Protein AF-A0A2N2ZVB9-F1 (afdb_monomer)

Secondary structure (DSSP, 8-state):
---HHHHHHHTTS--TTSEEEEEEE--SS--HHHHHHHHHHHHHTTEEEEEEEPPTT-HHHHHH-TTSGGG-

Foldseek 3Di:
DDDLVQLLVQVPDDLPQAAEDEDEAEELDDCPSVVSNVCSVLVVVRYRYPYDYDPHRCPCVQVVDCPHPVND

Sequence (72 aa):
MKTFTQLVKNLKNDFSKLKSIKVAVLGDSATQFLSQALKGTGYDYGLDLNIWEADFNQIERQVFDPTSELYE

Structure (mmCIF, N/CA/C/O backbone):
data_AF-A0A2N2ZVB9-F1
#
_entry.id   AF-A0A2N2ZVB9-F1
#
loop_
_atom_site.group_PDB
_atom_site.id
_atom_site.type_symbol
_atom_site.label_atom_id
_atom_site.label_alt_id
_atom_site.label_comp_id
_atom_site.label_asym_id
_atom_site.label_entity_id
_atom_site.label_seq_id
_atom_site.pdbx_PDB_ins_code
_atom_site.Cartn_x
_atom_site.Cartn_y
_atom_site.Cartn_z
_atom_site.occupancy
_atom_site.B_iso_or_equiv
_atom_site.auth_seq_id
_atom_site.auth_comp_id
_atom_site.auth_asym_id
_atom_site.auth_atom_id
_atom_site.pdbx_PDB_model_num
ATOM 1 N N . MET A 1 1 ? -16.749 12.634 1.833 1.00 78.69 1 MET A N 1
ATOM 2 C CA . MET A 1 1 ? -15.328 12.302 1.591 1.00 78.69 1 MET A CA 1
ATOM 3 C C . MET A 1 1 ? -14.534 12.770 2.806 1.00 78.69 1 MET A C 1
ATOM 5 O O . MET A 1 1 ? -14.753 13.902 3.223 1.00 78.69 1 MET A O 1
ATOM 9 N N . LYS A 1 2 ? -13.723 11.906 3.434 1.00 92.81 2 LYS A N 1
ATOM 10 C CA . LYS A 1 2 ? -12.892 12.296 4.589 1.00 92.81 2 LYS A CA 1
ATOM 11 C C . LYS A 1 2 ? -11.687 13.118 4.130 1.00 92.81 2 LYS A C 1
ATOM 13 O O . LYS A 1 2 ? -11.195 12.921 3.023 1.00 92.81 2 LYS A O 1
ATOM 18 N N . THR A 1 3 ? -11.204 14.019 4.979 1.00 97.81 3 THR A N 1
ATOM 19 C CA . THR A 1 3 ? -9.931 14.714 4.748 1.00 97.81 3 THR A CA 1
ATOM 20 C C . THR A 1 3 ? -8.755 13.776 5.017 1.00 97.81 3 THR A C 1
ATOM 22 O O . THR A 1 3 ? -8.879 12.816 5.782 1.00 97.81 3 THR A O 1
ATOM 25 N N . PHE A 1 4 ? -7.584 14.077 4.454 1.00 97.81 4 PHE A N 1
ATOM 26 C CA . PHE A 1 4 ? -6.371 13.291 4.696 1.00 97.81 4 PHE A CA 1
ATOM 27 C C . PHE A 1 4 ? -6.068 13.125 6.196 1.00 97.81 4 PHE A C 1
ATOM 29 O O . PHE A 1 4 ? -5.836 12.018 6.673 1.00 97.81 4 PHE A O 1
ATOM 36 N N . THR A 1 5 ? -6.189 14.198 6.984 1.00 97.94 5 THR A N 1
ATOM 37 C CA . THR A 1 5 ? -5.982 14.152 8.439 1.00 97.94 5 THR A CA 1
ATOM 38 C C . THR A 1 5 ? -6.947 13.197 9.147 1.00 97.94 5 THR A C 1
ATOM 40 O O . THR A 1 5 ? -6.568 12.557 10.125 1.00 97.94 5 THR A O 1
ATOM 43 N N . GLN A 1 6 ? -8.196 13.085 8.681 1.00 97.94 6 GLN A N 1
ATOM 44 C CA . GLN A 1 6 ? -9.159 12.128 9.234 1.00 97.94 6 GLN A CA 1
ATOM 45 C C . GLN A 1 6 ? -8.773 10.682 8.895 1.00 97.94 6 GLN A C 1
ATOM 47 O O . GLN A 1 6 ? -8.902 9.818 9.757 1.00 97.94 6 GLN A O 1
ATOM 52 N N . LEU A 1 7 ? -8.251 10.427 7.691 1.00 98.06 7 LEU A N 1
ATOM 53 C CA . LEU A 1 7 ? -7.766 9.102 7.285 1.00 98.06 7 LEU A CA 1
ATOM 54 C C . LEU A 1 7 ? -6.523 8.684 8.078 1.00 98.06 7 LEU A C 1
ATOM 56 O O . LEU A 1 7 ? -6.460 7.565 8.575 1.00 98.06 7 LEU A O 1
ATOM 60 N N . VAL A 1 8 ? -5.570 9.595 8.287 1.00 97.75 8 VAL A N 1
ATOM 61 C CA . VAL A 1 8 ? -4.368 9.316 9.092 1.00 97.75 8 VAL A CA 1
ATOM 62 C C . VAL A 1 8 ? -4.723 8.973 10.543 1.00 97.75 8 VAL A C 1
ATOM 64 O O . VAL A 1 8 ? -4.065 8.133 11.154 1.00 97.75 8 VAL A O 1
ATOM 67 N N . LYS A 1 9 ? -5.789 9.559 11.108 1.00 98.06 9 LYS A N 1
ATOM 68 C CA . LYS A 1 9 ? -6.262 9.186 12.454 1.00 98.06 9 LYS A CA 1
ATOM 69 C C . LYS A 1 9 ? -6.701 7.722 12.532 1.00 98.06 9 LYS A C 1
ATOM 71 O O . LYS A 1 9 ? -6.455 7.099 13.561 1.00 98.06 9 LYS A O 1
ATOM 76 N N . ASN A 1 10 ? -7.280 7.168 11.462 1.00 97.56 10 ASN A N 1
ATOM 77 C CA . ASN A 1 10 ? -7.706 5.768 11.437 1.00 97.56 10 ASN A CA 1
ATOM 78 C C . ASN A 1 10 ? -6.534 4.789 11.588 1.00 97.56 10 ASN A C 1
ATOM 80 O O . ASN A 1 10 ? -6.722 3.702 12.121 1.00 97.56 10 ASN A O 1
ATOM 84 N N . LEU A 1 11 ? -5.319 5.177 11.185 1.00 97.06 11 LEU A N 1
ATOM 85 C CA . LEU A 1 11 ? -4.123 4.328 11.270 1.00 97.06 11 LEU A CA 1
ATOM 86 C C . LEU A 1 11 ? -3.719 3.969 12.709 1.00 97.06 11 LEU A C 1
ATOM 88 O O . LEU A 1 11 ? -2.898 3.080 12.902 1.00 97.06 11 LEU A O 1
ATOM 92 N N . LYS A 1 12 ? -4.273 4.663 13.711 1.00 97.62 12 LYS A N 1
ATOM 93 C CA . LYS A 1 12 ? -4.033 4.400 15.138 1.00 97.62 12 LYS A CA 1
ATOM 94 C C . LYS A 1 12 ? -5.032 3.419 15.757 1.00 97.62 12 LYS A C 1
ATOM 96 O O . LYS A 1 12 ? -4.879 3.079 16.926 1.00 97.62 12 LYS A O 1
ATOM 101 N N . ASN A 1 13 ? -6.074 3.032 15.023 1.00 97.56 13 ASN A N 1
ATOM 102 C CA . ASN A 1 13 ? -7.070 2.085 15.512 1.00 97.56 13 ASN A CA 1
ATOM 103 C C . ASN A 1 13 ? -6.540 0.644 15.481 1.00 97.56 13 ASN A C 1
ATOM 105 O O . ASN A 1 13 ? -5.486 0.367 14.915 1.00 97.56 13 ASN A O 1
ATOM 109 N N . ASP A 1 14 ? -7.293 -0.275 16.083 1.00 97.12 14 ASP A N 1
ATOM 110 C CA . ASP A 1 14 ? -7.009 -1.708 16.033 1.00 97.12 14 ASP A CA 1
ATOM 111 C C . ASP A 1 14 ? -7.558 -2.334 14.739 1.00 97.12 14 ASP A C 1
ATOM 113 O O . ASP A 1 14 ? -8.755 -2.265 14.460 1.00 97.12 14 ASP A O 1
ATOM 117 N N . PHE A 1 15 ? -6.675 -2.965 13.963 1.00 97.94 15 PHE A N 1
ATOM 118 C CA . PHE A 1 15 ? -6.986 -3.628 12.693 1.00 97.94 15 PHE A CA 1
ATOM 119 C C . PHE A 1 15 ? -7.139 -5.152 12.835 1.00 97.94 15 PHE A C 1
ATOM 121 O O . PHE A 1 15 ? -7.536 -5.814 11.881 1.00 97.94 15 PHE A O 1
ATOM 128 N N . SER A 1 16 ? -6.867 -5.726 14.014 1.00 96.31 16 SER A N 1
ATOM 129 C CA . SER A 1 16 ? -6.734 -7.180 14.218 1.00 96.31 16 SER A CA 1
ATOM 130 C C . SER A 1 16 ? -7.977 -8.005 13.862 1.00 96.31 16 SER A C 1
ATOM 132 O O . SER A 1 16 ? -7.866 -9.184 13.532 1.00 96.31 16 SER A O 1
ATOM 134 N N . LYS A 1 17 ? -9.167 -7.395 13.915 1.00 96.94 17 LYS A N 1
ATOM 135 C CA . LYS A 1 17 ? -10.453 -8.037 13.590 1.00 96.94 17 LYS A CA 1
ATOM 136 C C . LYS A 1 17 ? -10.923 -7.785 12.156 1.00 96.94 17 LYS A C 1
ATOM 138 O O . LYS A 1 17 ? -11.994 -8.261 11.782 1.00 96.94 17 LYS A O 1
ATOM 143 N N . LEU A 1 18 ? -10.178 -7.001 11.380 1.00 98.00 18 LEU A N 1
ATOM 144 C CA . LEU A 1 18 ? -10.556 -6.615 10.025 1.00 98.00 18 LEU A CA 1
ATOM 145 C C . LEU A 1 18 ? -10.084 -7.652 9.007 1.00 98.00 18 LEU A C 1
ATOM 147 O O . LEU A 1 18 ? -9.147 -8.416 9.242 1.00 98.00 18 LEU A O 1
ATOM 151 N N . LYS A 1 19 ? -10.734 -7.679 7.841 1.00 98.00 19 LYS A N 1
ATOM 152 C CA . LYS A 1 19 ? -10.324 -8.576 6.760 1.00 98.00 19 LYS A CA 1
ATOM 153 C C . LYS A 1 19 ? -8.990 -8.099 6.185 1.00 98.00 19 LYS A C 1
ATOM 155 O O . LYS A 1 19 ? -8.934 -7.030 5.580 1.00 98.00 19 LYS A O 1
ATOM 160 N N . SER A 1 20 ? -7.949 -8.912 6.332 1.00 97.94 20 SER A N 1
ATOM 161 C CA . SER A 1 20 ? -6.629 -8.624 5.770 1.00 97.94 20 SER A CA 1
ATOM 162 C C . SER A 1 20 ? -6.623 -8.772 4.244 1.00 97.94 20 SER A C 1
ATOM 164 O O . SER A 1 20 ? -7.104 -9.773 3.703 1.00 97.94 20 SER A O 1
ATOM 166 N N . ILE A 1 21 ? -6.098 -7.759 3.547 1.00 98.19 21 ILE A N 1
ATOM 167 C CA . ILE A 1 21 ? -5.920 -7.737 2.090 1.00 98.19 21 ILE A CA 1
ATOM 168 C C . ILE A 1 21 ? -4.526 -7.190 1.774 1.00 98.19 21 ILE A C 1
ATOM 170 O O . ILE A 1 21 ? -4.164 -6.111 2.242 1.00 98.19 21 ILE A O 1
ATOM 174 N N . LYS A 1 22 ? -3.753 -7.918 0.962 1.00 97.88 22 LYS A N 1
ATOM 175 C CA . LYS A 1 22 ? -2.471 -7.438 0.429 1.00 97.88 22 LYS A CA 1
ATOM 176 C C . LYS A 1 22 ? -2.712 -6.479 -0.737 1.00 97.88 22 LYS A C 1
ATOM 178 O O . LYS A 1 22 ? -3.529 -6.773 -1.609 1.00 97.88 22 LYS A O 1
ATOM 183 N N . VAL A 1 23 ? -2.003 -5.355 -0.752 1.00 98.19 23 VAL A N 1
ATOM 184 C CA . VAL A 1 23 ? -2.088 -4.337 -1.810 1.00 98.19 23 VAL A CA 1
ATOM 185 C C . VAL A 1 23 ? -0.677 -3.870 -2.160 1.00 98.19 23 VAL A C 1
ATOM 187 O O . VAL A 1 23 ? 0.085 -3.527 -1.263 1.00 98.19 23 VAL A O 1
ATOM 190 N N . ALA A 1 24 ? -0.343 -3.828 -3.447 1.00 98.19 24 ALA A N 1
ATOM 191 C CA . ALA A 1 24 ? 0.893 -3.228 -3.942 1.00 98.19 24 ALA A CA 1
ATOM 192 C C . ALA A 1 24 ? 0.608 -1.826 -4.502 1.00 98.19 24 ALA A C 1
ATOM 194 O O . ALA A 1 24 ? -0.372 -1.640 -5.228 1.00 98.19 24 ALA A O 1
ATOM 195 N N . VAL A 1 25 ? 1.451 -0.847 -4.170 1.00 98.38 25 VAL A N 1
ATOM 196 C CA . VAL A 1 25 ? 1.392 0.524 -4.698 1.00 98.38 25 VAL A CA 1
ATOM 197 C C . VAL A 1 25 ? 2.699 0.828 -5.420 1.00 98.38 25 VAL A C 1
ATOM 199 O O . VAL A 1 25 ? 3.775 0.714 -4.841 1.00 98.38 25 VAL A O 1
ATOM 202 N N . LEU A 1 26 ? 2.593 1.218 -6.688 1.00 98.31 26 LEU A N 1
ATOM 203 C CA . LEU A 1 26 ? 3.716 1.614 -7.530 1.00 98.31 26 LEU A CA 1
ATOM 204 C C . LEU A 1 26 ? 3.383 2.958 -8.178 1.00 98.31 26 LEU A C 1
ATOM 206 O O . LEU A 1 26 ? 2.252 3.159 -8.624 1.00 98.31 26 LEU A O 1
ATOM 210 N N . GLY A 1 27 ? 4.354 3.867 -8.221 1.00 97.75 27 GLY A N 1
ATOM 211 C CA . GLY A 1 27 ? 4.1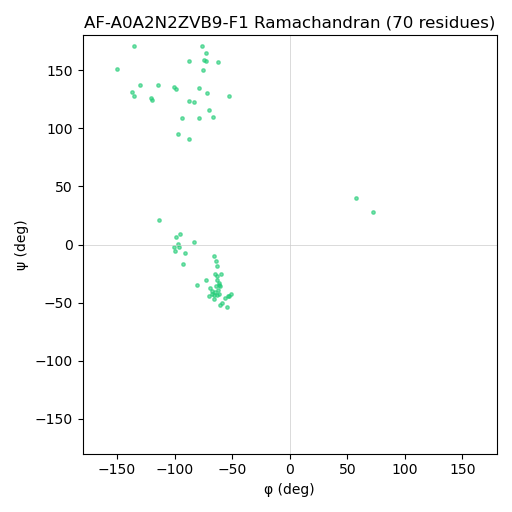64 5.221 -8.732 1.00 97.75 27 GLY A CA 1
ATOM 212 C C . GLY A 1 27 ? 5.431 5.804 -9.354 1.00 97.75 27 GLY A C 1
ATOM 213 O O . GLY A 1 27 ? 6.547 5.495 -8.943 1.00 97.75 27 GLY A O 1
ATOM 214 N N . ASP A 1 28 ? 5.238 6.691 -10.325 1.00 97.62 28 ASP A N 1
ATOM 215 C CA . ASP A 1 28 ? 6.248 7.599 -10.895 1.00 97.62 28 ASP A CA 1
ATOM 216 C C . ASP A 1 28 ? 6.423 8.883 -10.057 1.00 97.62 28 ASP A C 1
ATOM 218 O O . ASP A 1 28 ? 7.181 9.793 -10.392 1.00 97.62 28 ASP A O 1
ATOM 222 N N . SER A 1 29 ? 5.692 8.953 -8.947 1.00 97.44 29 SER A N 1
ATOM 223 C CA . SER A 1 2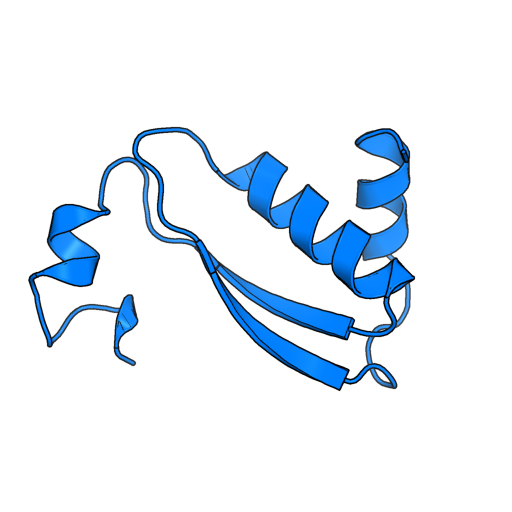9 ? 5.605 10.067 -8.017 1.00 97.44 29 SER A CA 1
ATOM 224 C C . SER A 1 29 ? 5.676 9.565 -6.572 1.00 97.44 29 SER A C 1
ATOM 226 O O . SER A 1 29 ? 5.649 8.366 -6.302 1.00 97.44 29 SER A O 1
ATOM 228 N N . ALA A 1 30 ? 5.805 10.486 -5.618 1.00 97.56 30 ALA A N 1
ATOM 229 C CA . ALA A 1 30 ? 5.833 10.161 -4.196 1.00 97.56 30 ALA A CA 1
ATOM 230 C C . ALA A 1 30 ? 4.465 9.610 -3.734 1.00 97.56 30 ALA A C 1
ATOM 232 O O . ALA A 1 30 ? 3.483 10.351 -3.652 1.00 97.56 30 ALA A O 1
ATOM 233 N N . THR A 1 31 ? 4.394 8.313 -3.426 1.00 98.06 31 THR A N 1
ATOM 234 C CA . THR A 1 31 ? 3.145 7.597 -3.109 1.00 98.06 31 THR A CA 1
ATOM 235 C C . THR A 1 31 ? 2.849 7.458 -1.614 1.00 98.06 31 THR A C 1
ATOM 237 O O . THR A 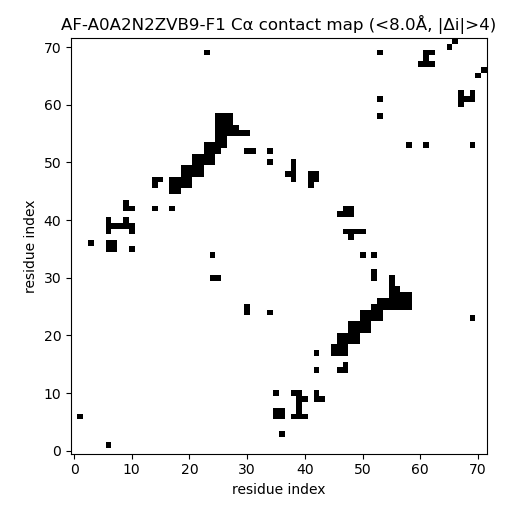1 31 ? 1.780 6.970 -1.247 1.00 98.06 31 THR A O 1
ATOM 240 N N . GLN A 1 32 ? 3.697 7.983 -0.725 1.00 97.38 32 GLN A N 1
ATOM 241 C CA . GLN A 1 32 ? 3.606 7.704 0.714 1.00 97.38 32 GLN A CA 1
ATOM 242 C C . GLN A 1 32 ? 2.287 8.203 1.329 1.00 97.38 32 GLN A C 1
ATOM 244 O O . GLN A 1 32 ? 1.672 7.530 2.161 1.00 97.38 32 GLN A O 1
ATOM 249 N N . PHE A 1 33 ? 1.802 9.376 0.902 1.00 97.94 33 PHE A N 1
ATOM 250 C CA . PHE A 1 33 ? 0.504 9.888 1.355 1.00 97.94 33 PHE A CA 1
ATOM 251 C C . PHE A 1 33 ? -0.675 9.131 0.745 1.00 97.94 33 PHE A C 1
ATOM 253 O O . PHE A 1 33 ? -1.702 8.975 1.409 1.00 97.94 33 PHE A O 1
ATOM 260 N N . LEU A 1 34 ? -0.530 8.613 -0.476 1.00 98.25 34 LEU A N 1
ATOM 261 C CA . LEU A 1 34 ? -1.536 7.744 -1.077 1.00 98.25 34 LEU A CA 1
ATOM 262 C C . LEU A 1 34 ? -1.641 6.432 -0.287 1.00 98.25 34 LEU A C 1
ATOM 264 O O . LEU A 1 34 ? -2.746 6.063 0.106 1.00 98.25 34 LEU A O 1
ATOM 268 N N . SER A 1 35 ? -0.517 5.791 0.045 1.00 98.06 35 SER A N 1
ATOM 269 C CA . SER A 1 35 ? -0.471 4.580 0.876 1.00 98.06 35 SER A CA 1
ATOM 270 C C . SER A 1 35 ? -1.152 4.785 2.233 1.00 98.06 35 SER A C 1
ATOM 272 O O . SER A 1 35 ? -1.999 3.989 2.648 1.00 98.06 35 SER A O 1
ATOM 274 N N . GLN A 1 36 ? -0.872 5.902 2.914 1.00 98.25 36 GLN A N 1
ATOM 275 C CA . GLN A 1 36 ? -1.532 6.242 4.181 1.00 98.25 36 GLN A CA 1
ATOM 276 C C . GLN A 1 36 ? -3.042 6.464 4.021 1.00 98.25 36 GLN A C 1
ATOM 278 O O . GLN A 1 36 ? -3.830 5.970 4.833 1.00 98.25 36 GLN A O 1
ATOM 283 N N . ALA A 1 37 ? -3.458 7.187 2.977 1.00 98.38 37 ALA A N 1
ATOM 284 C CA . ALA A 1 37 ? -4.866 7.444 2.699 1.00 98.38 37 ALA A CA 1
ATOM 285 C C . ALA A 1 37 ? -5.627 6.153 2.358 1.00 98.38 37 ALA A C 1
ATOM 287 O O . ALA A 1 37 ? -6.738 5.959 2.856 1.00 98.38 37 ALA A O 1
ATOM 288 N N . LEU A 1 38 ? -5.024 5.253 1.575 1.00 98.31 38 LEU A N 1
ATOM 289 C CA . LEU A 1 38 ? -5.579 3.939 1.249 1.00 98.31 38 LEU A CA 1
ATOM 290 C C . LEU A 1 38 ? -5.786 3.112 2.514 1.00 98.31 38 LEU A C 1
ATOM 292 O O . LEU A 1 38 ? -6.906 2.674 2.765 1.00 98.31 38 LEU A O 1
ATOM 296 N N . LYS A 1 39 ? -4.758 2.964 3.359 1.00 98.19 39 LYS A N 1
ATOM 297 C CA . LYS A 1 39 ? -4.868 2.192 4.608 1.00 98.19 39 LYS A CA 1
ATOM 298 C C . LYS A 1 39 ? -5.915 2.776 5.561 1.00 98.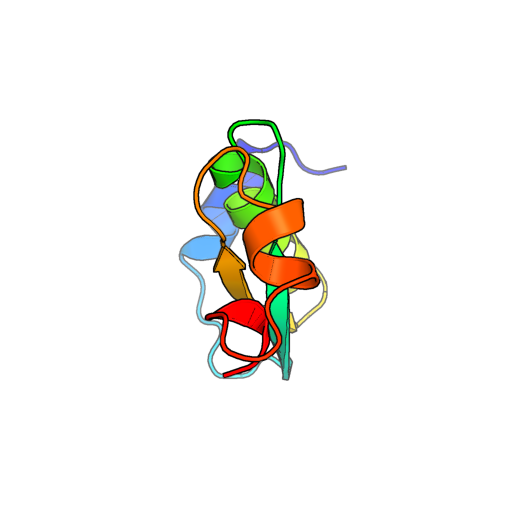19 39 LYS A C 1
ATOM 300 O O . LYS A 1 39 ? -6.734 2.040 6.107 1.00 98.19 39 LYS A O 1
ATOM 305 N N . GLY A 1 40 ? -5.944 4.102 5.708 1.00 98.12 40 GLY A N 1
ATOM 306 C CA . GLY A 1 40 ? -6.951 4.791 6.518 1.00 98.12 40 GLY A CA 1
ATOM 307 C C . GLY A 1 40 ?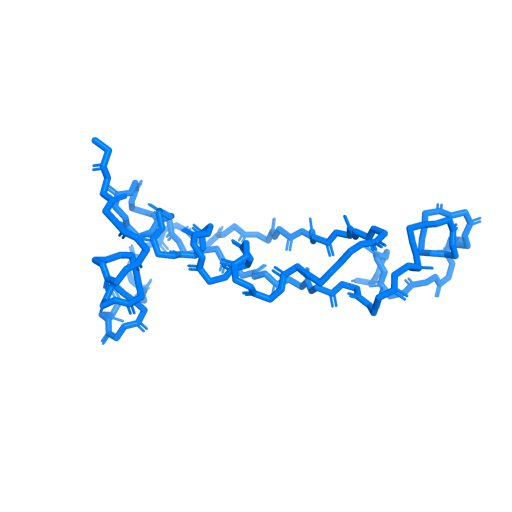 -8.370 4.625 5.969 1.00 98.12 40 GLY A C 1
ATOM 308 O O . GLY A 1 40 ? -9.311 4.488 6.748 1.00 98.12 40 GLY A O 1
ATOM 309 N N . THR A 1 41 ? -8.522 4.591 4.643 1.00 98.19 41 THR A N 1
ATOM 310 C CA . THR A 1 41 ? -9.804 4.323 3.977 1.00 98.19 41 THR A CA 1
ATOM 311 C C . THR A 1 41 ? -10.217 2.870 4.172 1.00 98.19 41 THR A C 1
ATOM 313 O O . THR A 1 41 ? -11.358 2.620 4.534 1.00 98.19 41 THR A O 1
ATOM 316 N N . GLY A 1 42 ? -9.297 1.914 4.019 1.00 97.88 42 GLY A N 1
ATOM 317 C CA . GLY A 1 42 ? -9.548 0.490 4.244 1.00 97.88 42 GLY A CA 1
ATOM 318 C C . GLY A 1 42 ? -10.186 0.213 5.603 1.00 97.88 42 GLY A C 1
ATOM 319 O O . GLY A 1 42 ? -11.187 -0.498 5.663 1.00 97.88 42 GLY A O 1
ATOM 320 N N . TYR A 1 43 ? -9.699 0.875 6.658 1.00 98.06 43 TYR A N 1
ATOM 321 C CA . TYR A 1 43 ? -10.288 0.782 7.996 1.00 98.06 43 TYR A CA 1
ATOM 322 C C . TYR A 1 43 ? -11.792 1.106 8.011 1.00 98.06 43 TYR A C 1
ATOM 324 O O . TYR A 1 43 ? -12.577 0.371 8.605 1.00 98.06 43 TYR A O 1
ATOM 332 N N . ASP A 1 44 ? -12.213 2.169 7.316 1.00 97.06 44 ASP A N 1
ATOM 333 C CA . ASP A 1 44 ? -13.627 2.569 7.247 1.00 97.06 44 ASP A CA 1
ATOM 334 C C . ASP A 1 44 ? -14.506 1.532 6.540 1.00 97.06 44 ASP A C 1
ATOM 336 O O . ASP A 1 44 ? -15.704 1.456 6.803 1.00 97.06 44 ASP A O 1
ATOM 340 N N . TYR A 1 45 ? -13.908 0.725 5.663 1.00 97.06 45 TYR A N 1
ATOM 341 C CA . TYR A 1 45 ? -14.567 -0.370 4.955 1.00 97.06 45 TYR A CA 1
ATOM 342 C C . TYR A 1 45 ? -14.378 -1.732 5.642 1.00 97.06 45 TYR A C 1
ATOM 344 O O . TYR A 1 45 ? -14.751 -2.760 5.077 1.00 97.06 45 TYR A O 1
ATOM 352 N N . GLY A 1 46 ? -13.817 -1.767 6.855 1.00 97.88 46 GLY A N 1
ATOM 353 C CA . GLY A 1 46 ? -13.586 -3.007 7.597 1.00 97.88 46 GLY A CA 1
ATOM 354 C C . GLY A 1 46 ? -12.454 -3.871 7.029 1.00 97.88 46 GLY A C 1
ATOM 355 O O . GLY A 1 46 ? -12.475 -5.097 7.173 1.00 97.88 46 GLY A O 1
ATOM 356 N N . LEU A 1 47 ? -11.477 -3.242 6.371 1.00 98.44 47 LEU A N 1
ATOM 357 C CA . LEU A 1 47 ? -10.330 -3.885 5.737 1.00 98.44 47 LEU A CA 1
ATOM 358 C C . LEU A 1 47 ? -9.021 -3.489 6.429 1.00 98.44 47 LEU A C 1
ATOM 360 O O . LEU A 1 47 ? -8.773 -2.312 6.695 1.00 98.44 47 LEU A O 1
ATOM 364 N N . ASP A 1 48 ? -8.150 -4.471 6.637 1.00 98.38 48 ASP A N 1
ATOM 365 C CA . ASP A 1 48 ? -6.746 -4.253 6.977 1.00 98.38 48 ASP A CA 1
ATOM 366 C C . ASP A 1 48 ? -5.894 -4.356 5.710 1.00 98.38 48 ASP A C 1
ATOM 368 O O . ASP A 1 48 ? -5.539 -5.447 5.251 1.00 98.38 48 ASP A O 1
ATOM 372 N N . LEU A 1 49 ? -5.620 -3.200 5.100 1.00 98.44 49 LEU A N 1
ATOM 373 C CA . LEU A 1 49 ? -4.782 -3.129 3.908 1.00 98.44 49 LEU A CA 1
ATOM 374 C C . LEU A 1 49 ? -3.309 -3.233 4.310 1.00 98.44 49 LEU A C 1
ATOM 376 O O . LEU A 1 49 ? -2.719 -2.299 4.864 1.00 98.44 49 LEU A O 1
ATOM 380 N N . ASN A 1 50 ? -2.720 -4.375 3.979 1.00 97.56 50 ASN A N 1
ATOM 381 C CA . ASN A 1 50 ? -1.301 -4.647 4.114 1.00 97.56 50 ASN A CA 1
ATOM 382 C C . ASN A 1 50 ? -0.614 -4.161 2.840 1.00 97.56 50 ASN A C 1
ATOM 384 O O . ASN A 1 50 ? -0.572 -4.869 1.833 1.00 97.56 50 ASN A O 1
ATOM 388 N N . ILE A 1 51 ? -0.184 -2.900 2.883 1.00 97.94 51 ILE A N 1
ATOM 389 C CA . ILE A 1 51 ? 0.379 -2.195 1.735 1.00 97.94 51 ILE A CA 1
ATOM 390 C C . ILE A 1 51 ? 1.881 -2.449 1.659 1.00 97.94 51 ILE A C 1
ATOM 392 O O . ILE A 1 51 ? 2.608 -2.140 2.603 1.00 97.94 51 ILE A O 1
ATOM 396 N N . TRP A 1 52 ? 2.319 -2.963 0.515 1.00 98.00 52 TRP A N 1
ATOM 397 C CA . TRP A 1 52 ? 3.695 -2.872 0.051 1.00 98.00 52 TRP A CA 1
ATOM 398 C C . TRP A 1 52 ? 3.787 -1.724 -0.958 1.00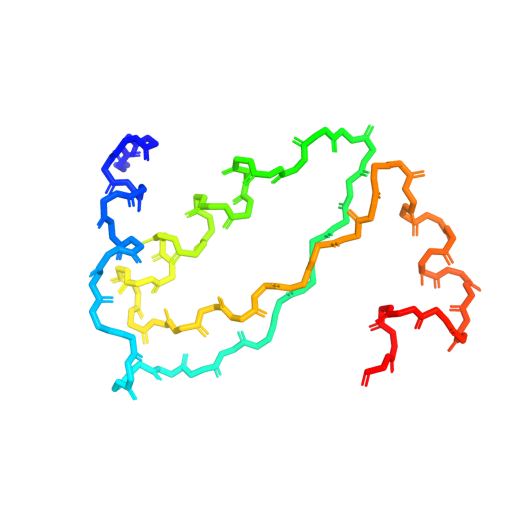 98.00 52 TRP A C 1
ATOM 400 O O . TRP A 1 52 ? 2.920 -1.575 -1.821 1.00 98.00 52 TRP A O 1
ATOM 410 N N . GLU A 1 53 ? 4.802 -0.883 -0.817 1.00 97.75 53 GLU A N 1
ATOM 411 C CA . GLU A 1 53 ? 5.026 0.285 -1.666 1.00 97.75 53 GLU A CA 1
ATOM 412 C C . GLU A 1 53 ? 6.391 0.136 -2.336 1.00 97.75 53 GLU A C 1
ATOM 414 O O . GLU A 1 53 ? 7.391 -0.084 -1.652 1.00 97.75 53 GLU A O 1
ATOM 419 N N . ALA A 1 54 ? 6.414 0.232 -3.665 1.00 97.69 54 ALA A N 1
ATOM 420 C CA . ALA A 1 54 ? 7.652 0.252 -4.427 1.00 97.69 54 ALA A CA 1
ATOM 421 C C . ALA A 1 54 ? 8.385 1.589 -4.251 1.00 97.69 54 ALA A C 1
ATOM 423 O O . ALA A 1 54 ? 7.780 2.625 -3.971 1.00 97.69 54 ALA A O 1
ATOM 424 N N . ASP A 1 55 ? 9.691 1.576 -4.497 1.00 96.75 55 ASP A N 1
ATOM 425 C CA . ASP A 1 55 ? 10.487 2.798 -4.550 1.00 96.75 55 ASP A CA 1
ATOM 426 C C . ASP A 1 55 ? 10.025 3.748 -5.673 1.00 96.75 55 ASP A C 1
ATOM 428 O O . ASP A 1 55 ? 9.424 3.346 -6.675 1.00 96.75 55 ASP A O 1
ATOM 432 N N . PHE A 1 56 ? 10.341 5.037 -5.507 1.00 96.81 56 PHE A N 1
ATOM 433 C CA . PHE A 1 56 ? 9.968 6.103 -6.439 1.00 96.81 56 PHE A CA 1
ATOM 434 C C . PHE A 1 56 ? 10.386 5.784 -7.880 1.00 96.81 56 PHE A C 1
ATOM 436 O O . PHE A 1 56 ? 11.564 5.536 -8.148 1.00 96.81 56 PHE A O 1
ATOM 443 N N . ASN A 1 57 ? 9.431 5.882 -8.809 1.00 96.50 57 ASN A N 1
ATOM 444 C CA . ASN A 1 57 ? 9.650 5.719 -10.245 1.00 96.50 57 ASN A CA 1
ATOM 445 C C . ASN A 1 57 ? 10.258 4.357 -10.631 1.00 96.50 57 ASN A C 1
ATOM 447 O O . ASN A 1 57 ? 11.135 4.275 -11.488 1.00 96.50 57 ASN A O 1
ATOM 451 N N . GLN A 1 58 ? 9.792 3.287 -9.976 1.00 97.19 58 GLN A N 1
ATOM 452 C CA . GLN A 1 58 ? 10.204 1.898 -10.229 1.00 97.19 58 GLN A CA 1
ATOM 453 C C . GLN A 1 58 ? 9.074 1.026 -10.802 1.00 97.19 58 GLN A C 1
ATOM 455 O O . GLN A 1 58 ? 9.139 -0.197 -10.690 1.00 97.19 58 GLN A O 1
ATOM 460 N N . ILE A 1 59 ? 8.033 1.616 -11.408 1.00 98.19 59 ILE A N 1
ATOM 461 C CA . ILE A 1 59 ? 6.897 0.856 -11.961 1.00 98.19 59 ILE A CA 1
ATOM 462 C C . ILE A 1 59 ? 7.397 -0.205 -12.950 1.00 98.19 59 ILE A C 1
ATOM 464 O O . ILE A 1 59 ? 7.106 -1.388 -12.789 1.00 98.19 59 ILE A O 1
ATOM 4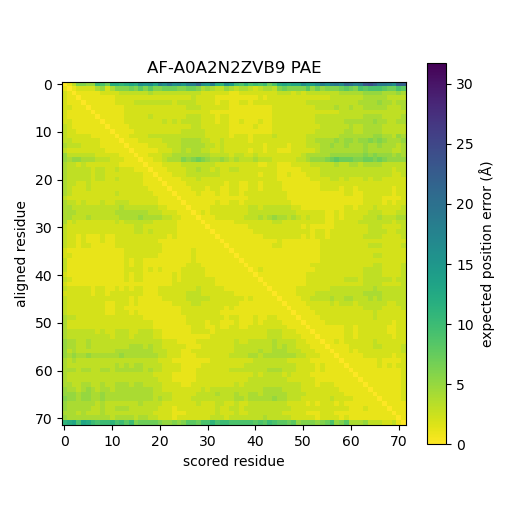68 N N . GLU A 1 60 ? 8.187 0.195 -13.945 1.00 98.25 60 GLU A N 1
ATOM 469 C CA . GLU A 1 60 ? 8.658 -0.692 -15.008 1.00 98.25 60 GLU A CA 1
ATOM 470 C C . GLU A 1 60 ? 9.595 -1.769 -14.470 1.00 98.25 60 GLU A C 1
ATOM 472 O O . GLU A 1 60 ? 9.444 -2.931 -14.836 1.00 98.25 60 GLU A O 1
ATOM 477 N N . ARG A 1 61 ? 10.533 -1.415 -13.576 1.00 97.56 61 ARG A N 1
ATOM 478 C CA . ARG A 1 61 ? 11.446 -2.396 -12.966 1.00 97.56 61 ARG A CA 1
ATOM 479 C C . ARG A 1 61 ? 10.652 -3.472 -12.235 1.00 97.56 61 ARG A C 1
ATOM 481 O O . ARG A 1 61 ? 10.892 -4.650 -12.456 1.00 97.56 61 ARG A O 1
ATOM 488 N N . GLN A 1 62 ? 9.71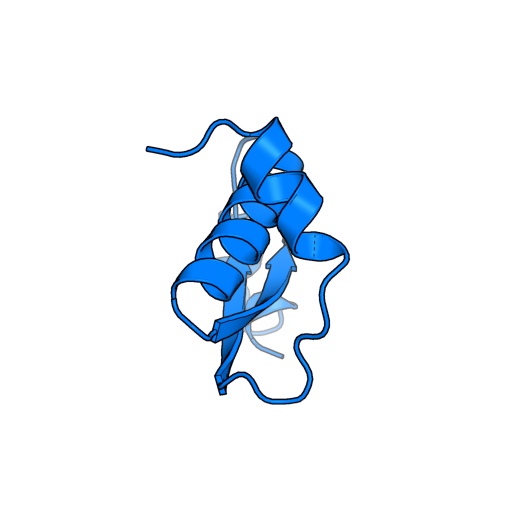4 -3.065 -11.384 1.00 98.19 62 GLN A N 1
ATOM 489 C CA . GLN A 1 62 ? 8.935 -3.992 -10.570 1.00 98.19 62 GLN A CA 1
ATOM 490 C C . GLN A 1 62 ? 8.000 -4.861 -11.419 1.00 98.19 62 GLN A C 1
ATOM 492 O O . GLN A 1 62 ? 7.872 -6.050 -11.163 1.00 98.19 62 GLN A O 1
ATOM 497 N N . VAL A 1 63 ? 7.359 -4.304 -12.449 1.00 98.12 63 VAL A N 1
ATOM 498 C CA . VAL A 1 63 ? 6.397 -5.055 -13.274 1.00 98.12 63 VAL A CA 1
ATOM 499 C C . VAL A 1 63 ? 7.081 -5.935 -14.325 1.00 98.12 63 VAL A C 1
ATOM 501 O O . VAL A 1 63 ? 6.571 -7.004 -14.650 1.00 98.12 63 VAL A O 1
ATOM 504 N N . PHE A 1 64 ? 8.203 -5.505 -14.905 1.00 98.25 64 PHE A N 1
ATOM 505 C CA . PHE A 1 64 ? 8.824 -6.226 -16.023 1.00 98.25 64 PHE A CA 1
ATOM 506 C C . PHE A 1 64 ? 9.888 -7.233 -15.607 1.00 98.25 64 PHE A C 1
ATOM 508 O O . PHE A 1 64 ? 10.225 -8.094 -16.418 1.00 98.25 64 PHE A O 1
ATOM 515 N N . ASP A 1 65 ? 10.402 -7.151 -14.382 1.00 97.88 65 ASP A N 1
ATOM 516 C CA . ASP A 1 65 ? 11.279 -8.166 -13.812 1.00 97.88 65 ASP A CA 1
ATOM 517 C C . ASP A 1 65 ? 10.447 -9.171 -12.994 1.00 97.88 65 ASP A C 1
ATOM 519 O O . ASP A 1 65 ? 9.975 -8.827 -11.911 1.00 97.88 65 ASP A O 1
ATOM 523 N N . PRO A 1 66 ? 10.264 -10.424 -13.458 1.00 97.12 66 PRO A N 1
ATOM 524 C CA . PRO A 1 66 ? 9.517 -11.442 -12.717 1.00 97.12 66 PRO A CA 1
ATOM 525 C C . PRO A 1 66 ? 10.179 -11.862 -11.397 1.00 97.12 66 PRO A C 1
ATOM 527 O O . PRO A 1 66 ? 9.579 -12.619 -10.638 1.00 97.12 66 PRO A O 1
ATOM 530 N N . THR A 1 67 ? 11.422 -11.436 -11.153 1.00 97.50 67 THR A N 1
ATOM 531 C CA . THR A 1 67 ? 12.169 -11.684 -9.912 1.00 97.50 67 THR A CA 1
ATOM 532 C C . THR A 1 67 ? 12.126 -10.502 -8.942 1.00 97.50 67 THR A C 1
ATOM 534 O O . THR A 1 67 ? 12.818 -10.521 -7.928 1.00 97.50 67 THR A O 1
ATOM 537 N N . SER A 1 68 ? 11.339 -9.468 -9.252 1.00 97.94 68 SER A N 1
ATOM 538 C CA . SER A 1 68 ? 11.208 -8.272 -8.426 1.00 97.94 68 SER A CA 1
ATOM 539 C C . SER A 1 68 ? 10.417 -8.508 -7.138 1.00 97.94 68 SER A C 1
ATOM 541 O O . SER A 1 68 ? 9.659 -9.472 -7.002 1.00 97.94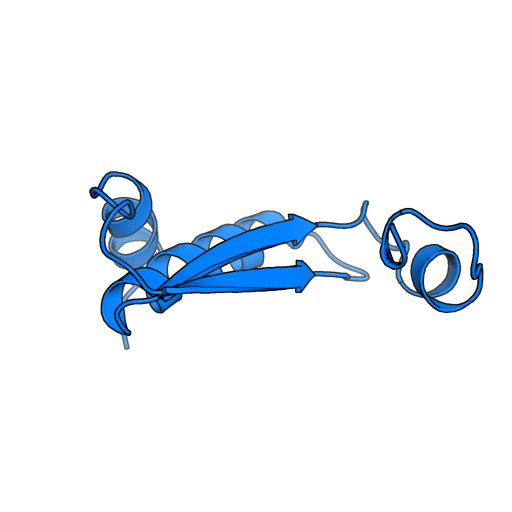 68 SER A O 1
ATOM 543 N N . GLU A 1 69 ? 10.530 -7.552 -6.216 1.00 97.00 69 GLU A N 1
ATOM 544 C CA . GLU A 1 69 ? 9.839 -7.574 -4.928 1.00 97.00 69 GLU A CA 1
ATOM 545 C C . GLU A 1 69 ? 8.299 -7.538 -5.066 1.00 97.00 69 GLU A C 1
ATOM 547 O O . GLU A 1 69 ? 7.589 -7.916 -4.138 1.00 97.00 69 GLU A O 1
ATOM 552 N N . LEU A 1 70 ? 7.761 -7.119 -6.221 1.00 97.38 70 LEU A N 1
ATOM 553 C CA . LEU A 1 70 ? 6.321 -7.168 -6.511 1.00 97.38 70 LEU A CA 1
ATOM 554 C C . LEU A 1 70 ? 5.761 -8.602 -6.530 1.00 97.38 70 LEU A C 1
ATOM 556 O O . LEU A 1 70 ? 4.574 -8.794 -6.249 1.00 97.38 70 LEU A O 1
ATOM 560 N N . TYR A 1 71 ? 6.580 -9.585 -6.912 1.00 96.81 71 TYR A N 1
ATOM 561 C CA . TYR A 1 71 ? 6.152 -10.968 -7.139 1.00 96.81 71 TYR A CA 1
ATOM 562 C C . TYR A 1 71 ? 6.476 -11.927 -5.980 1.00 96.81 71 TYR A C 1
ATOM 564 O O . TYR A 1 71 ? 6.097 -13.099 -6.059 1.00 96.81 71 TYR A O 1
ATOM 572 N N . GLU A 1 72 ? 7.129 -11.446 -4.916 1.00 90.94 72 GLU A N 1
ATOM 573 C CA . GLU A 1 72 ? 7.394 -12.196 -3.671 1.00 90.94 72 GLU A CA 1
ATOM 574 C C . GLU A 1 72 ? 6.176 -12.244 -2.720 1.00 90.94 72 GLU A C 1
ATOM 576 O O . GLU A 1 72 ? 5.903 -13.333 -2.155 1.00 90.94 72 GLU A O 1
#

Nearest PDB structures (foldseek):
  3slr-assembly1_A  TM=9.871E-01  e=1.843E-08  Bacteroides fragilis
  3tpf-assembly2_D  TM=4.736E-01  e=2.402E+00  Campylobacter jejuni subsp. jejuni NCTC 11168 = ATCC 700819
  3tpf-assembly2_E  TM=4.644E-01  e=4.399E+00  Campylobacter jejuni subsp. jejuni NCTC 11168 = ATCC 700819
  3tpf-assembly2_F  TM=4.660E-01  e=7.042E+00  Campylobacter jejuni subsp. jejuni NCTC 11168 = ATCC 700819

Solvent-accessible surface area (backbone atoms only — not comparable to full-atom values): 4324 Å² total; per-residue (Å²): 133,82,53,69,72,60,20,55,57,48,69,75,57,89,52,88,88,34,53,76,41,81,44,83,46,69,31,84,50,91,48,67,66,55,54,46,41,50,36,16,47,26,50,79,73,49,28,28,52,49,71,48,72,58,60,76,59,37,48,65,59,38,72,71,37,85,85,26,82,79,73,114

Radius of gyration: 13.48 Å; Cα contacts (8 Å, |Δi|>4): 104; chains: 1; bounding box: 28×27×32 Å

Mean predicted aligned error: 2.39 Å

pLDDT: mean 97.33, std 2.47, range [78.69, 98.44]